Protein AF-A0A089QTB8-F1 (afdb_monomer_lite)

Foldseek 3Di:
DVVVVVVVVVPPDVPCVVVCVVVVVDPDDPVQVVLQSLLCVQPVVPDDDDPVLVVLDRSNLSNLCSDPPFDVVLVVVSSVCVVVVHRDDSVNSCCSGVPPPDPDPCPDPPPVVNVVVVVVVVVVVVVVVVVVVVVVVVVVVVVVVVVVVVVVVD

Radi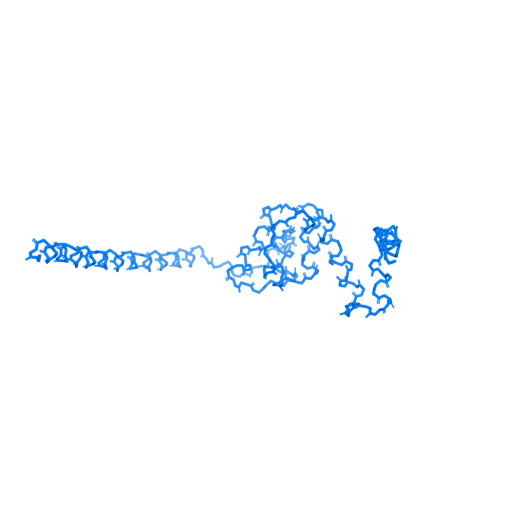us of gyration: 26.57 Å; chains: 1; bounding box: 54×56×73 Å

Structure (mmCIF, N/CA/C/O backbone):
data_AF-A0A089QTB8-F1
#
_entry.id   AF-A0A089QTB8-F1
#
loop_
_atom_site.group_PDB
_atom_site.id
_atom_site.type_symbol
_atom_site.label_atom_id
_atom_site.label_alt_id
_atom_site.label_comp_id
_atom_site.label_asym_id
_atom_site.label_entity_id
_atom_site.label_seq_id
_atom_site.pdbx_PDB_ins_code
_atom_site.Cartn_x
_atom_site.Cartn_y
_atom_site.Cartn_z
_atom_site.occupancy
_atom_site.B_iso_or_equiv
_atom_site.auth_seq_id
_atom_site.auth_comp_id
_atom_site.auth_asym_id
_atom_site.auth_atom_id
_atom_site.pdbx_PDB_model_num
ATOM 1 N N . MET A 1 1 ? 28.287 -25.270 -11.599 1.00 40.81 1 MET A N 1
ATOM 2 C CA . MET A 1 1 ? 26.953 -24.925 -11.050 1.00 40.81 1 MET A CA 1
ATOM 3 C C . MET A 1 1 ? 26.998 -23.686 -10.146 1.00 40.81 1 MET A C 1
ATOM 5 O O . MET A 1 1 ? 26.185 -22.799 -10.351 1.00 40.81 1 MET A O 1
ATOM 9 N N . ALA A 1 2 ? 27.984 -23.546 -9.245 1.00 44.00 2 ALA A N 1
ATOM 10 C CA . ALA A 1 2 ? 28.205 -22.304 -8.478 1.00 44.00 2 ALA A CA 1
ATOM 11 C C . ALA A 1 2 ? 28.734 -21.113 -9.319 1.00 44.00 2 ALA A C 1
ATOM 13 O O . ALA A 1 2 ? 28.370 -19.975 -9.044 1.00 44.00 2 ALA A O 1
ATOM 14 N N . ALA A 1 3 ? 29.518 -21.373 -10.376 1.00 48.69 3 ALA A N 1
ATOM 15 C CA . ALA A 1 3 ? 30.013 -20.341 -11.302 1.00 48.69 3 ALA A CA 1
ATOM 16 C C . ALA A 1 3 ? 28.875 -19.597 -12.034 1.00 48.69 3 ALA A C 1
ATOM 18 O O . ALA A 1 3 ? 28.871 -18.375 -12.129 1.00 48.69 3 ALA A O 1
ATOM 19 N N . ASN A 1 4 ? 27.833 -20.323 -12.445 1.00 44.78 4 ASN A N 1
ATOM 20 C CA . ASN A 1 4 ? 26.662 -19.727 -13.092 1.00 44.78 4 ASN A CA 1
ATOM 21 C C . ASN A 1 4 ? 25.912 -18.789 -12.129 1.00 44.78 4 ASN A C 1
ATOM 23 O O . ASN A 1 4 ? 25.347 -17.790 -12.552 1.00 44.78 4 ASN A O 1
ATOM 27 N N . LEU A 1 5 ? 25.930 -19.080 -10.823 1.00 43.09 5 LEU A N 1
ATOM 28 C CA . LEU A 1 5 ? 25.342 -18.223 -9.791 1.00 43.09 5 LEU A CA 1
ATOM 29 C C . LEU A 1 5 ? 26.157 -16.942 -9.568 1.00 43.09 5 LEU A C 1
ATOM 31 O O . LEU A 1 5 ? 25.559 -15.885 -9.372 1.00 43.09 5 LEU A O 1
ATOM 35 N N . SER A 1 6 ? 27.493 -17.007 -9.619 1.00 53.84 6 SER A N 1
ATOM 36 C CA . SER A 1 6 ? 28.339 -15.806 -9.579 1.00 53.84 6 SER A CA 1
ATOM 37 C C . SER A 1 6 ? 28.200 -14.957 -10.842 1.00 53.84 6 SER A C 1
ATOM 39 O O . SER A 1 6 ? 28.141 -13.736 -10.725 1.00 53.84 6 SER A O 1
ATOM 41 N N . ASP A 1 7 ? 28.050 -15.578 -12.015 1.00 51.62 7 ASP A N 1
ATOM 42 C CA . ASP A 1 7 ? 27.816 -14.878 -13.286 1.00 51.62 7 ASP A CA 1
ATOM 43 C C . ASP A 1 7 ? 26.434 -14.226 -13.346 1.00 51.62 7 ASP A C 1
ATOM 45 O O . ASP A 1 7 ? 26.285 -13.113 -13.849 1.00 51.62 7 ASP A O 1
ATOM 49 N N . ILE A 1 8 ? 25.410 -14.880 -12.793 1.00 53.94 8 ILE A N 1
ATOM 50 C CA . ILE A 1 8 ? 24.079 -14.286 -12.642 1.00 53.94 8 ILE A CA 1
ATOM 51 C C . ILE A 1 8 ? 24.151 -13.110 -11.659 1.00 53.94 8 ILE A C 1
ATOM 53 O O . ILE A 1 8 ? 23.671 -12.024 -11.975 1.00 53.94 8 ILE A O 1
ATOM 57 N N . LYS A 1 9 ? 24.800 -13.275 -10.498 1.00 51.00 9 LYS A N 1
ATOM 58 C CA . LYS A 1 9 ? 24.946 -12.197 -9.503 1.00 51.00 9 LYS A CA 1
ATOM 59 C C . LYS A 1 9 ? 25.738 -10.995 -10.028 1.00 51.00 9 LYS A C 1
ATOM 61 O O . LYS A 1 9 ? 25.384 -9.870 -9.696 1.00 51.00 9 LYS A O 1
ATOM 66 N N . SER A 1 10 ? 26.766 -11.206 -10.849 1.00 54.41 10 SER A N 1
ATOM 67 C CA . SER A 1 10 ? 27.567 -10.126 -11.443 1.00 54.41 10 SER A CA 1
ATOM 68 C C . SER A 1 10 ? 26.867 -9.436 -12.625 1.00 54.41 10 SER A C 1
ATOM 70 O O . SER A 1 10 ? 27.087 -8.245 -12.857 1.00 54.41 10 SER A O 1
ATOM 72 N N . ASN A 1 11 ? 25.981 -10.142 -13.342 1.00 52.72 11 ASN A N 1
ATOM 73 C CA . ASN A 1 11 ? 25.197 -9.589 -14.453 1.00 52.72 11 ASN A CA 1
ATOM 74 C C . ASN A 1 11 ? 23.869 -8.951 -14.038 1.00 52.72 11 ASN A C 1
ATOM 76 O O . ASN A 1 11 ? 23.312 -8.171 -14.814 1.00 52.72 11 ASN A O 1
ATOM 80 N N . ILE A 1 12 ? 23.345 -9.211 -12.837 1.00 56.19 12 ILE A N 1
ATOM 81 C CA . ILE A 1 12 ? 22.206 -8.457 -12.289 1.00 56.19 12 ILE A CA 1
ATOM 82 C C . ILE A 1 12 ? 22.710 -7.075 -11.841 1.00 56.19 12 ILE A C 1
ATOM 84 O O . ILE A 1 12 ? 22.810 -6.748 -10.663 1.00 56.19 12 ILE A O 1
ATOM 88 N N . LYS A 1 13 ? 23.053 -6.230 -12.816 1.00 57.41 13 LYS A N 1
ATOM 89 C CA . LYS A 1 13 ? 23.229 -4.794 -12.598 1.00 57.41 13 LYS A CA 1
ATOM 90 C C . LYS A 1 13 ? 21.871 -4.165 -12.248 1.00 57.41 13 LYS A C 1
ATOM 92 O O . LYS A 1 13 ? 20.830 -4.658 -12.708 1.00 57.41 13 LYS A O 1
ATOM 97 N N . PRO A 1 14 ? 21.847 -3.042 -11.508 1.00 54.50 14 PRO A N 1
ATOM 98 C CA . PRO A 1 14 ? 20.642 -2.230 -11.370 1.00 54.50 14 PRO A CA 1
ATOM 99 C C . PRO A 1 14 ? 20.072 -1.919 -12.763 1.00 54.50 14 PRO A C 1
ATOM 101 O O . PRO A 1 14 ? 20.770 -1.362 -13.607 1.00 54.50 14 PRO A O 1
ATOM 104 N N . GLY A 1 15 ? 18.829 -2.329 -13.033 1.00 58.16 15 GLY A N 1
ATOM 105 C CA . GLY A 1 15 ? 18.187 -2.144 -14.344 1.00 58.16 15 GLY A CA 1
ATOM 106 C C . GLY A 1 15 ? 18.003 -3.405 -15.199 1.00 58.16 15 GLY A C 1
ATOM 107 O O . GLY A 1 15 ? 17.372 -3.320 -16.253 1.00 58.16 15 GLY A O 1
ATOM 108 N N . ASN A 1 16 ? 18.462 -4.582 -14.750 1.00 69.19 16 ASN A N 1
ATOM 109 C CA . ASN A 1 16 ? 18.334 -5.825 -15.527 1.00 69.19 16 ASN A CA 1
ATOM 110 C C . ASN A 1 16 ? 16.900 -6.400 -15.593 1.00 69.19 16 ASN A C 1
ATOM 112 O O . ASN A 1 16 ? 16.630 -7.335 -16.342 1.00 69.19 16 ASN A O 1
ATOM 116 N N . TRP A 1 17 ? 15.940 -5.810 -14.872 1.00 70.56 17 TRP A N 1
ATOM 117 C CA . TRP A 1 17 ? 14.517 -6.180 -14.931 1.00 70.56 17 TRP A CA 1
ATOM 118 C C . TRP A 1 17 ? 13.938 -6.080 -16.354 1.00 70.56 17 TRP A C 1
ATOM 120 O O . TRP A 1 17 ? 13.054 -6.852 -16.714 1.00 70.56 17 TRP A O 1
ATOM 130 N N . ARG A 1 18 ? 14.485 -5.203 -17.212 1.00 70.31 18 ARG A N 1
ATOM 131 C CA . ARG A 1 18 ? 14.107 -5.127 -18.636 1.00 70.31 18 ARG A CA 1
ATOM 132 C C . ARG A 1 18 ? 14.469 -6.390 -19.410 1.00 70.31 18 ARG A C 1
ATOM 134 O O . ARG A 1 18 ? 13.720 -6.784 -20.298 1.00 70.31 18 ARG A O 1
ATOM 141 N N . ALA A 1 19 ? 15.596 -7.024 -19.085 1.00 73.62 19 ALA A N 1
ATOM 142 C CA . ALA A 1 19 ? 15.984 -8.288 -19.699 1.00 73.62 19 ALA A CA 1
ATOM 143 C C . ALA A 1 19 ? 15.048 -9.425 -19.257 1.00 73.62 19 ALA A C 1
ATOM 145 O O . ALA A 1 19 ? 14.637 -10.220 -20.094 1.00 73.62 19 ALA A O 1
ATOM 146 N N . PHE A 1 20 ? 14.630 -9.437 -17.985 1.00 72.31 20 PHE A N 1
ATOM 147 C CA . PHE A 1 20 ? 13.647 -10.398 -17.460 1.00 72.31 20 PHE A CA 1
ATOM 148 C C . PHE A 1 20 ? 12.245 -10.240 -18.065 1.00 72.31 20 PHE A C 1
ATOM 150 O O . PHE A 1 20 ? 11.548 -11.228 -18.274 1.00 72.31 20 PHE A O 1
ATOM 157 N N . LEU A 1 21 ? 11.828 -9.011 -18.381 1.00 73.81 21 LEU A N 1
ATOM 158 C CA . LEU A 1 21 ? 10.589 -8.783 -19.129 1.00 73.81 21 LEU A CA 1
ATOM 159 C C . LEU A 1 21 ? 10.692 -9.304 -20.563 1.00 73.81 21 LEU A C 1
ATOM 161 O O . LEU A 1 21 ? 9.796 -9.990 -21.043 1.00 73.81 21 LEU A O 1
ATOM 165 N N . LYS A 1 22 ? 11.801 -8.993 -21.248 1.00 74.19 22 LYS A N 1
ATOM 166 C CA . LYS A 1 22 ? 12.037 -9.425 -22.633 1.00 74.19 22 LYS A CA 1
ATOM 167 C C . LYS A 1 22 ? 12.188 -10.938 -22.766 1.00 74.19 22 LYS A C 1
ATOM 169 O O . LYS A 1 22 ? 11.858 -11.471 -23.818 1.00 74.19 22 LYS A O 1
ATOM 174 N N . SER A 1 23 ? 12.672 -11.621 -21.728 1.00 80.25 23 SER A N 1
ATOM 175 C CA . SER A 1 23 ? 12.773 -13.082 -21.721 1.00 80.25 23 SER A CA 1
ATOM 176 C C . SER A 1 23 ? 11.426 -13.784 -21.535 1.00 80.25 23 SER A C 1
ATOM 178 O O . SER A 1 23 ? 11.367 -15.002 -21.667 1.00 80.25 23 SER A O 1
ATOM 180 N N . GLY A 1 24 ? 10.353 -13.051 -21.207 1.00 73.81 24 GLY A N 1
ATOM 181 C CA . GLY A 1 24 ? 9.040 -13.630 -20.916 1.00 73.81 24 GLY A CA 1
ATOM 182 C C . GLY A 1 24 ? 8.975 -14.386 -19.585 1.00 73.81 24 GLY A C 1
ATOM 183 O O . GLY A 1 24 ? 7.949 -14.983 -19.276 1.00 73.81 24 GLY A O 1
ATOM 184 N N . ALA A 1 25 ? 10.040 -14.345 -18.775 1.00 76.88 25 ALA A N 1
ATOM 185 C CA . ALA A 1 25 ? 10.086 -15.010 -17.472 1.00 76.88 25 ALA A CA 1
ATOM 186 C C . ALA A 1 25 ? 9.098 -14.403 -16.460 1.00 76.88 25 ALA A C 1
ATOM 188 O O . ALA A 1 25 ? 8.712 -15.063 -15.498 1.00 76.88 25 ALA A O 1
ATOM 189 N N . ILE A 1 26 ? 8.695 -13.146 -16.670 1.00 71.56 26 ILE A N 1
ATOM 190 C CA . ILE A 1 26 ? 7.720 -12.437 -15.843 1.00 71.56 26 ILE A CA 1
ATOM 191 C C . ILE A 1 26 ? 6.584 -11.960 -16.746 1.00 71.56 26 ILE A C 1
ATOM 193 O O . ILE A 1 26 ? 6.807 -11.192 -17.680 1.00 71.56 26 ILE A O 1
ATOM 197 N N . ASN A 1 27 ? 5.356 -12.383 -16.444 1.00 79.75 27 ASN A N 1
ATOM 198 C CA . ASN A 1 27 ? 4.167 -11.982 -17.193 1.00 79.75 27 ASN A CA 1
ATOM 199 C C . ASN A 1 27 ? 3.588 -10.663 -16.655 1.00 79.75 27 ASN A C 1
ATOM 201 O O . ASN A 1 27 ? 2.559 -10.644 -15.979 1.00 79.75 27 ASN A O 1
ATOM 205 N N . CYS A 1 28 ? 4.271 -9.546 -16.903 1.00 81.31 28 CYS A N 1
ATOM 206 C CA . CYS A 1 28 ? 3.741 -8.219 -16.600 1.00 81.31 28 CYS A CA 1
ATOM 207 C C . CYS A 1 28 ? 4.194 -7.182 -17.635 1.00 81.31 28 CYS A C 1
ATOM 209 O O . CYS A 1 28 ? 5.133 -7.397 -18.399 1.00 81.31 28 CYS A O 1
ATOM 211 N N . SER A 1 29 ? 3.498 -6.044 -17.693 1.00 85.44 29 SER A N 1
ATOM 212 C CA . SER A 1 29 ? 3.864 -4.975 -18.627 1.00 85.44 29 SER A CA 1
ATOM 213 C C . SER A 1 29 ? 5.152 -4.266 -18.199 1.00 85.44 29 SER A C 1
ATOM 215 O O . SER A 1 29 ? 5.461 -4.166 -17.010 1.00 85.44 29 SER A O 1
ATOM 217 N N . GLU A 1 30 ? 5.869 -3.673 -19.159 1.00 84.12 30 GLU A N 1
ATOM 218 C CA . GLU A 1 30 ? 7.076 -2.891 -18.858 1.00 84.12 30 GLU A CA 1
ATOM 219 C C . GLU A 1 30 ? 6.795 -1.771 -17.852 1.00 84.12 30 GLU A C 1
ATOM 221 O O . GLU A 1 30 ? 7.574 -1.544 -16.927 1.00 84.12 30 GLU A O 1
ATOM 226 N N . ARG A 1 31 ? 5.635 -1.114 -17.971 1.00 85.81 31 ARG A N 1
ATOM 227 C CA . ARG A 1 31 ? 5.255 -0.048 -17.047 1.00 85.81 31 ARG A CA 1
ATOM 228 C C . ARG A 1 31 ? 5.040 -0.550 -15.622 1.00 85.81 31 ARG A C 1
ATOM 230 O O . ARG A 1 31 ? 5.453 0.119 -14.679 1.00 85.81 31 ARG A O 1
ATOM 237 N N . PHE A 1 32 ? 4.410 -1.711 -15.483 1.00 87.44 32 PHE A N 1
ATOM 238 C CA . PHE A 1 32 ? 4.168 -2.350 -14.194 1.00 87.44 32 PHE A CA 1
ATOM 239 C C . PHE A 1 32 ? 5.489 -2.653 -13.475 1.00 87.44 32 PHE A C 1
ATOM 241 O O . PHE A 1 32 ? 5.644 -2.315 -12.303 1.00 87.44 32 PHE A O 1
ATOM 248 N N . ALA A 1 33 ? 6.467 -3.210 -14.193 1.00 85.62 33 ALA A N 1
ATOM 249 C CA . ALA A 1 33 ? 7.787 -3.491 -13.639 1.00 85.62 33 ALA A CA 1
ATOM 250 C C . ALA A 1 33 ? 8.558 -2.219 -13.260 1.00 85.62 33 ALA A C 1
ATOM 252 O O . ALA A 1 33 ? 9.162 -2.180 -12.192 1.00 85.62 33 ALA A O 1
ATOM 253 N N . ILE A 1 34 ? 8.509 -1.165 -14.089 1.00 85.69 34 ILE A N 1
ATOM 254 C CA . ILE A 1 34 ? 9.124 0.137 -13.769 1.00 85.69 34 ILE A CA 1
ATOM 255 C C . ILE A 1 34 ? 8.595 0.669 -12.440 1.00 85.69 34 ILE A C 1
ATOM 257 O O . ILE A 1 34 ? 9.375 1.109 -11.596 1.00 85.69 34 ILE A O 1
ATOM 261 N N . ASP A 1 35 ? 7.274 0.642 -12.261 1.00 89.69 35 ASP A N 1
ATOM 262 C CA . ASP A 1 35 ? 6.640 1.168 -11.058 1.00 89.69 35 ASP A CA 1
ATOM 263 C C . ASP A 1 35 ? 7.025 0.326 -9.820 1.00 89.69 35 ASP A C 1
ATOM 265 O O . ASP A 1 35 ? 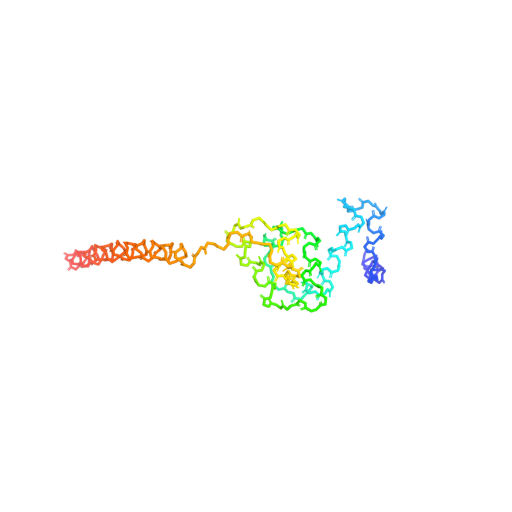7.400 0.900 -8.797 1.00 89.69 35 ASP A O 1
ATOM 269 N N . LEU A 1 36 ? 7.047 -1.012 -9.918 1.00 88.81 36 LEU A N 1
ATOM 270 C CA . LEU A 1 36 ? 7.517 -1.886 -8.829 1.00 88.81 36 LEU A CA 1
ATOM 271 C C . LEU A 1 36 ? 8.979 -1.632 -8.455 1.00 88.81 36 LEU A C 1
ATOM 273 O O . LEU A 1 36 ? 9.298 -1.471 -7.278 1.00 88.81 36 LEU A O 1
ATOM 277 N N . VAL A 1 37 ? 9.864 -1.565 -9.451 1.00 88.25 37 VAL A N 1
ATOM 278 C CA . VAL A 1 37 ? 11.290 -1.302 -9.226 1.00 88.25 37 VAL A CA 1
ATOM 279 C C . VAL A 1 37 ? 11.469 0.062 -8.575 1.00 88.25 37 VAL A C 1
ATOM 281 O O . VAL A 1 37 ? 12.195 0.168 -7.595 1.00 88.25 37 VAL A O 1
ATOM 284 N N . SER A 1 38 ? 10.762 1.088 -9.055 1.00 88.44 38 SER A N 1
ATOM 285 C CA . SER A 1 38 ? 10.806 2.419 -8.451 1.00 88.44 38 SER A CA 1
ATOM 286 C C . SER A 1 38 ? 10.310 2.419 -7.004 1.00 88.44 38 SER A C 1
ATOM 288 O O . SER A 1 38 ? 10.870 3.135 -6.179 1.00 88.44 38 SER A O 1
ATOM 290 N N . ALA A 1 39 ? 9.258 1.664 -6.681 1.00 90.44 39 ALA A N 1
ATOM 291 C CA . ALA A 1 39 ? 8.769 1.558 -5.311 1.00 90.44 39 ALA A CA 1
ATOM 292 C C . ALA A 1 39 ? 9.815 0.887 -4.403 1.00 90.44 39 ALA A C 1
ATOM 294 O O . ALA A 1 39 ? 10.136 1.423 -3.341 1.00 90.44 39 ALA A O 1
ATOM 295 N N . TYR A 1 40 ? 10.399 -0.224 -4.866 1.00 88.75 40 TYR A N 1
ATOM 296 C CA . TYR A 1 40 ? 11.472 -0.947 -4.181 1.00 88.75 40 TYR A CA 1
ATOM 297 C C . TYR A 1 40 ? 12.687 -0.064 -3.907 1.00 88.75 40 TYR A C 1
ATOM 299 O O . TYR A 1 40 ? 13.101 0.070 -2.759 1.00 88.75 40 TYR A O 1
ATOM 307 N N . THR A 1 41 ? 13.218 0.604 -4.930 1.00 87.38 41 THR A N 1
ATOM 308 C CA . THR A 1 41 ? 14.430 1.420 -4.788 1.00 87.38 41 THR A CA 1
ATOM 309 C C . THR A 1 41 ? 14.225 2.645 -3.911 1.00 87.38 41 THR A C 1
ATOM 311 O O . THR A 1 41 ? 15.156 3.069 -3.235 1.00 87.38 41 THR A O 1
ATOM 314 N N . ASN A 1 42 ? 13.033 3.246 -3.945 1.00 88.31 42 ASN A N 1
ATOM 315 C CA . ASN A 1 42 ? 12.815 4.530 -3.285 1.00 88.31 42 ASN A CA 1
ATOM 316 C C . ASN A 1 42 ? 12.412 4.387 -1.821 1.00 88.31 42 ASN A C 1
ATOM 318 O O . ASN A 1 42 ? 12.624 5.330 -1.059 1.00 88.31 42 ASN A O 1
ATOM 322 N N . TRP A 1 43 ? 11.777 3.274 -1.436 1.00 90.12 43 TRP A N 1
ATOM 323 C CA . TRP A 1 43 ? 11.344 3.107 -0.051 1.00 90.12 43 TRP A CA 1
ATOM 324 C C . TRP A 1 43 ? 11.041 1.680 0.402 1.00 90.12 43 TRP A C 1
ATOM 326 O O . TRP A 1 43 ? 11.318 1.374 1.558 1.00 90.12 43 TRP A O 1
ATOM 336 N N . LEU A 1 44 ? 10.500 0.810 -0.461 1.00 89.12 44 LEU A N 1
ATOM 337 C CA . LEU A 1 44 ? 10.077 -0.527 -0.020 1.00 89.12 44 LEU A CA 1
ATOM 338 C C . LEU A 1 44 ? 11.257 -1.451 0.314 1.00 89.12 44 LEU A C 1
ATOM 340 O O . LEU A 1 44 ? 11.131 -2.327 1.159 1.00 89.12 44 LEU A O 1
ATOM 344 N N . GLY A 1 45 ? 12.418 -1.269 -0.324 1.00 84.75 45 GLY A N 1
ATOM 345 C CA . GLY A 1 45 ? 13.556 -2.183 -0.182 1.00 84.75 45 GLY A CA 1
ATOM 346 C C . GLY A 1 45 ? 14.175 -2.250 1.217 1.00 84.75 45 GLY A C 1
ATOM 347 O O . GLY A 1 45 ? 14.940 -3.170 1.485 1.00 84.75 45 GLY A O 1
ATOM 348 N N . GLY A 1 46 ? 13.845 -1.304 2.100 1.00 82.19 46 GLY A N 1
ATOM 349 C CA . GLY A 1 46 ? 14.254 -1.307 3.507 1.00 82.19 46 GLY A CA 1
ATOM 350 C C . GLY A 1 46 ? 13.087 -1.245 4.491 1.00 82.19 46 GLY A C 1
ATOM 351 O O . GLY A 1 46 ? 13.316 -0.979 5.667 1.00 82.19 46 GLY A O 1
ATOM 352 N N . SER A 1 47 ? 11.847 -1.421 4.026 1.00 83.38 47 SER A N 1
ATOM 353 C CA . SER A 1 47 ? 10.657 -1.336 4.873 1.00 83.38 47 SER A CA 1
ATOM 354 C C . SER A 1 47 ? 10.176 -2.718 5.300 1.00 83.38 47 SER A C 1
ATOM 356 O O . SER A 1 47 ? 10.115 -3.619 4.467 1.00 83.38 47 SER A O 1
ATOM 358 N N . ASP A 1 48 ? 9.759 -2.848 6.556 1.00 86.06 48 ASP A N 1
ATOM 359 C CA . ASP A 1 48 ? 9.084 -4.039 7.075 1.00 86.06 48 ASP A CA 1
ATOM 360 C C . ASP A 1 48 ? 7.564 -3.834 6.981 1.00 86.06 48 ASP A C 1
ATOM 362 O O . ASP A 1 48 ? 6.965 -3.128 7.794 1.00 86.06 48 ASP A O 1
ATOM 366 N N . ILE A 1 49 ? 6.956 -4.328 5.900 1.00 85.56 49 ILE A N 1
ATOM 367 C CA . ILE A 1 49 ? 5.533 -4.140 5.587 1.00 85.56 49 ILE A CA 1
ATOM 368 C C . ILE A 1 49 ? 4.947 -5.490 5.206 1.00 85.56 49 ILE A C 1
ATOM 370 O O . ILE A 1 49 ? 5.517 -6.200 4.385 1.00 85.56 49 ILE A O 1
ATOM 374 N N . ASP A 1 50 ? 3.783 -5.803 5.771 1.00 85.44 50 ASP A N 1
ATOM 375 C CA . ASP A 1 50 ? 3.071 -7.049 5.502 1.00 85.44 50 ASP A CA 1
ATOM 376 C C . ASP A 1 50 ? 2.677 -7.193 4.020 1.00 85.44 50 ASP A C 1
ATOM 378 O O . ASP A 1 50 ? 2.130 -6.270 3.401 1.00 85.44 50 ASP A O 1
ATOM 382 N N . ASP A 1 51 ? 2.894 -8.386 3.467 1.00 83.88 51 ASP A N 1
ATOM 383 C CA . ASP A 1 51 ? 2.618 -8.692 2.062 1.00 83.88 51 ASP A CA 1
ATOM 384 C C . ASP A 1 51 ? 1.140 -8.491 1.695 1.00 83.88 51 ASP A C 1
ATOM 386 O O . ASP A 1 51 ? 0.839 -8.051 0.581 1.00 83.88 51 ASP A O 1
ATOM 390 N N . ASN A 1 52 ? 0.198 -8.731 2.619 1.00 82.75 52 ASN A N 1
ATOM 391 C CA . ASN A 1 52 ? -1.228 -8.530 2.342 1.00 82.75 52 ASN A CA 1
ATOM 392 C C . ASN A 1 52 ? -1.563 -7.043 2.180 1.00 82.75 52 ASN A C 1
ATOM 394 O O . ASN A 1 52 ? -2.395 -6.673 1.347 1.00 82.75 52 ASN A O 1
ATOM 398 N N . MET A 1 53 ? -0.888 -6.175 2.940 1.00 83.62 53 MET A N 1
ATOM 399 C CA . MET A 1 53 ? -1.031 -4.725 2.800 1.00 83.62 53 MET A CA 1
ATOM 400 C C . MET A 1 53 ? -0.487 -4.257 1.451 1.00 83.62 53 MET A C 1
ATOM 402 O O . MET A 1 53 ? -1.126 -3.446 0.779 1.00 83.62 53 MET A O 1
ATOM 406 N N . LEU A 1 54 ? 0.647 -4.802 1.009 1.00 87.19 54 LEU A N 1
ATOM 407 C CA . LEU A 1 54 ? 1.217 -4.488 -0.303 1.00 87.19 54 LEU A CA 1
ATOM 408 C C . LEU A 1 54 ? 0.334 -4.993 -1.451 1.00 87.19 54 LEU A C 1
ATOM 410 O O . LEU A 1 54 ? 0.108 -4.254 -2.410 1.00 87.19 54 LEU A O 1
ATOM 414 N N . ALA A 1 55 ? -0.222 -6.201 -1.332 1.00 86.00 55 ALA A N 1
ATOM 415 C CA . ALA A 1 55 ? -1.095 -6.810 -2.337 1.00 86.00 55 ALA A CA 1
ATOM 416 C C . ALA A 1 55 ? -2.402 -6.030 -2.564 1.00 86.00 55 ALA A C 1
ATOM 418 O O . ALA A 1 55 ? -2.992 -6.095 -3.644 1.00 86.00 55 ALA A O 1
ATOM 419 N N . SER A 1 56 ? -2.842 -5.253 -1.571 1.00 84.31 56 SER A N 1
ATOM 420 C CA . SER A 1 56 ? -4.017 -4.382 -1.685 1.00 84.31 56 SER A CA 1
ATOM 421 C C . SER A 1 56 ? -3.792 -3.144 -2.573 1.00 84.31 56 SER A C 1
ATOM 423 O O . SER A 1 56 ? -4.749 -2.456 -2.945 1.00 84.31 56 SER A O 1
ATOM 425 N N . LEU A 1 57 ? -2.536 -2.846 -2.928 1.00 88.12 57 LEU A N 1
ATOM 426 C CA . LEU A 1 57 ? -2.134 -1.664 -3.681 1.00 88.12 57 LEU A CA 1
ATOM 427 C C . LEU A 1 57 ? -1.612 -2.037 -5.069 1.00 88.12 57 LEU A C 1
ATOM 429 O O . LEU A 1 57 ? -0.895 -3.010 -5.274 1.00 88.12 57 LEU A O 1
ATOM 433 N N . THR A 1 58 ? -1.921 -1.195 -6.056 1.00 89.81 58 THR A N 1
ATOM 434 C CA . THR A 1 58 ? -1.318 -1.342 -7.387 1.00 89.81 58 THR A CA 1
ATOM 435 C C . THR A 1 58 ? 0.152 -0.904 -7.363 1.00 89.81 58 THR A C 1
ATOM 437 O O . THR A 1 58 ? 0.49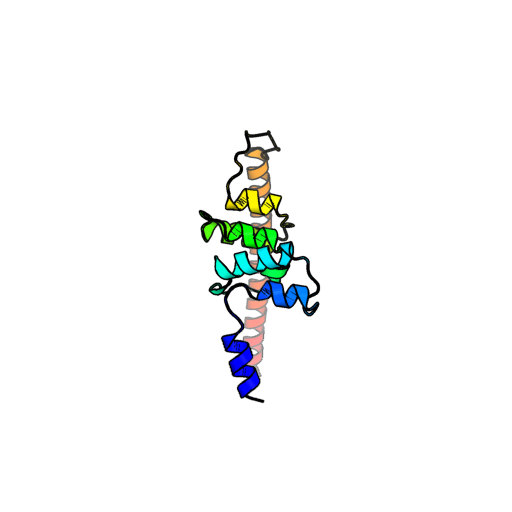5 0.024 -6.620 1.00 89.81 58 THR A O 1
ATOM 440 N N . PRO A 1 59 ? 1.019 -1.442 -8.241 1.00 89.69 59 PRO A N 1
ATOM 441 C CA . PRO A 1 59 ? 2.404 -0.978 -8.345 1.00 89.69 59 PRO A CA 1
ATOM 442 C C . PRO A 1 59 ? 2.540 0.522 -8.548 1.00 89.69 59 PRO A C 1
ATOM 444 O O . PRO A 1 59 ? 3.448 1.152 -8.014 1.00 89.69 59 PRO A O 1
ATOM 447 N N . ARG A 1 60 ? 1.605 1.120 -9.289 1.00 90.94 60 ARG A N 1
ATOM 448 C CA . ARG A 1 60 ? 1.614 2.554 -9.553 1.00 90.94 60 ARG A CA 1
ATOM 449 C C . ARG A 1 60 ? 1.330 3.377 -8.301 1.00 90.94 60 ARG A C 1
ATOM 451 O O . ARG A 1 60 ? 1.967 4.409 -8.097 1.00 90.94 60 ARG A O 1
ATOM 458 N N . SER A 1 61 ? 0.430 2.898 -7.443 1.00 92.44 61 SER A N 1
ATOM 459 C CA . SER A 1 61 ? 0.197 3.468 -6.113 1.00 92.44 61 SER A CA 1
ATOM 460 C C . SER A 1 61 ? 1.451 3.374 -5.239 1.00 92.44 61 SER A C 1
ATOM 462 O O . SER A 1 61 ? 1.858 4.375 -4.651 1.00 92.44 61 SER A O 1
ATOM 464 N N . LEU A 1 62 ? 2.109 2.209 -5.216 1.00 92.00 62 LEU A N 1
ATOM 465 C CA . LEU A 1 62 ? 3.340 1.984 -4.447 1.00 92.00 62 LEU A CA 1
ATOM 466 C C . LEU A 1 62 ? 4.498 2.875 -4.928 1.00 92.00 62 LEU A C 1
ATOM 468 O O . LEU A 1 62 ? 5.207 3.478 -4.118 1.00 92.00 62 LEU A O 1
ATOM 472 N N . ALA A 1 63 ? 4.659 3.033 -6.244 1.00 91.81 63 ALA A N 1
ATOM 473 C CA . ALA A 1 63 ? 5.640 3.944 -6.833 1.00 91.81 63 ALA A CA 1
ATOM 474 C C . ALA A 1 63 ? 5.350 5.405 -6.458 1.00 91.81 63 ALA A C 1
ATOM 476 O O . ALA A 1 63 ? 6.258 6.198 -6.195 1.00 91.81 63 ALA A O 1
ATOM 477 N N . LEU A 1 64 ? 4.069 5.776 -6.401 1.00 92.69 64 LEU A N 1
ATOM 478 C CA . LEU A 1 64 ? 3.650 7.117 -6.025 1.00 92.69 64 LEU A CA 1
ATOM 479 C C . LEU A 1 64 ? 3.968 7.431 -4.552 1.00 92.69 64 LEU A C 1
ATOM 481 O O . LEU A 1 64 ? 4.401 8.546 -4.265 1.00 92.69 64 LEU A O 1
ATOM 485 N N . MET A 1 65 ? 3.839 6.454 -3.653 1.00 91.94 65 MET A N 1
ATOM 486 C CA . MET A 1 65 ? 4.257 6.559 -2.244 1.00 91.94 65 MET A CA 1
ATOM 487 C C . MET A 1 65 ? 5.782 6.705 -2.076 1.00 91.94 65 MET A C 1
ATOM 489 O O . MET A 1 65 ? 6.253 7.252 -1.080 1.00 91.94 65 MET A O 1
ATOM 493 N N . GLY A 1 66 ? 6.559 6.271 -3.072 1.00 90.06 66 GLY A N 1
ATOM 494 C CA . GLY A 1 66 ? 8.006 6.481 -3.165 1.00 90.06 66 GLY A CA 1
ATOM 495 C C . GLY A 1 66 ? 8.417 7.771 -3.882 1.00 90.06 66 GLY A C 1
ATOM 496 O O . GLY A 1 66 ? 9.594 7.949 -4.188 1.00 90.06 66 GLY A O 1
ATOM 497 N N . SER A 1 67 ? 7.476 8.658 -4.225 1.00 89.69 67 SER A N 1
ATOM 498 C CA . SER A 1 67 ? 7.799 9.929 -4.886 1.00 89.69 67 SER A CA 1
ATOM 499 C C . SER A 1 67 ? 8.542 10.887 -3.949 1.00 89.69 67 SER A C 1
ATOM 501 O O . SER A 1 67 ? 8.303 10.916 -2.745 1.00 89.69 67 SER A O 1
ATOM 503 N N . LYS A 1 68 ? 9.381 11.756 -4.526 1.00 86.38 68 LYS A N 1
ATOM 504 C CA . LYS A 1 68 ? 10.053 12.837 -3.792 1.00 86.38 68 LYS A CA 1
ATOM 505 C C . LYS A 1 68 ? 9.037 13.683 -3.012 1.00 86.38 68 LYS A C 1
ATOM 507 O O . LYS A 1 68 ? 8.063 14.159 -3.596 1.00 86.38 68 LYS A O 1
ATOM 512 N N . GLY A 1 69 ? 9.304 13.884 -1.723 1.00 82.69 69 GLY A N 1
ATOM 513 C CA . GLY A 1 69 ? 8.469 14.677 -0.819 1.00 82.69 69 GLY A CA 1
ATOM 514 C C . GLY A 1 69 ? 7.396 13.888 -0.068 1.00 82.69 69 GLY A C 1
ATOM 515 O O . GLY A 1 69 ? 6.766 14.473 0.801 1.00 82.69 69 GLY A O 1
ATOM 516 N N . VAL A 1 70 ? 7.216 12.593 -0.358 1.00 89.00 70 VAL A N 1
ATOM 517 C CA . VAL A 1 70 ? 6.322 11.729 0.424 1.00 89.00 70 VAL A CA 1
ATOM 518 C C . VAL A 1 70 ? 7.041 11.242 1.679 1.00 89.00 70 VAL A C 1
ATOM 520 O O . VAL A 1 70 ? 8.118 10.651 1.600 1.00 89.00 70 VAL A O 1
ATOM 523 N N . THR A 1 71 ? 6.427 11.489 2.828 1.00 89.62 71 THR A N 1
ATOM 524 C CA . THR A 1 71 ? 6.923 11.137 4.162 1.00 89.62 71 THR A CA 1
ATOM 525 C C . THR A 1 71 ? 6.321 9.827 4.664 1.00 89.62 71 THR A C 1
ATOM 527 O O . THR A 1 71 ? 5.230 9.433 4.249 1.00 89.62 71 THR A O 1
ATOM 530 N N . ASP A 1 72 ? 6.967 9.182 5.637 1.00 88.69 72 ASP A N 1
ATOM 531 C CA . ASP A 1 72 ? 6.442 7.945 6.236 1.00 88.69 72 ASP A CA 1
ATOM 532 C C . ASP A 1 72 ? 5.075 8.144 6.899 1.00 88.69 72 ASP A C 1
ATOM 534 O O . ASP A 1 72 ? 4.218 7.271 6.819 1.00 88.69 72 ASP A O 1
ATOM 538 N N . LYS A 1 73 ? 4.805 9.337 7.448 1.00 88.75 73 LYS A N 1
ATOM 539 C CA . LYS A 1 73 ? 3.476 9.692 7.975 1.00 88.75 73 LYS A CA 1
ATOM 540 C C . LYS A 1 73 ? 2.388 9.636 6.905 1.00 88.75 73 LYS A C 1
ATOM 542 O O . LYS A 1 73 ? 1.256 9.269 7.197 1.00 88.75 73 LYS A O 1
ATOM 547 N N . GLU A 1 74 ? 2.692 10.033 5.675 1.00 90.94 74 GLU A N 1
ATOM 548 C CA . GLU A 1 74 ? 1.723 9.983 4.579 1.00 90.94 74 GLU A CA 1
ATOM 549 C C . GLU A 1 74 ? 1.546 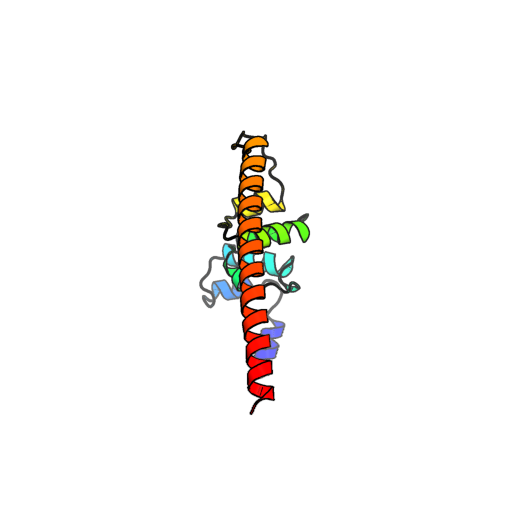8.561 4.050 1.00 90.94 74 GLU A C 1
ATOM 551 O O . GLU A 1 74 ? 0.434 8.185 3.687 1.00 90.94 74 GLU A O 1
ATOM 556 N N . ARG A 1 75 ? 2.609 7.749 4.067 1.00 91.00 75 ARG A N 1
ATOM 557 C CA . ARG A 1 75 ? 2.524 6.319 3.744 1.00 91.00 75 ARG A CA 1
ATOM 558 C C . ARG A 1 75 ? 1.682 5.569 4.771 1.00 91.00 75 ARG A C 1
ATOM 560 O O . ARG A 1 75 ? 0.812 4.796 4.384 1.00 91.00 75 ARG A O 1
ATOM 567 N N . GLN A 1 76 ? 1.865 5.876 6.055 1.00 91.00 76 GLN A N 1
ATOM 568 C CA . GLN A 1 76 ? 1.085 5.296 7.145 1.00 91.00 76 GLN A CA 1
ATOM 569 C C . GLN A 1 76 ? -0.416 5.552 6.970 1.00 91.00 76 GLN A C 1
ATOM 571 O O . GLN A 1 76 ? -1.206 4.626 7.096 1.00 91.00 76 GLN A O 1
ATOM 576 N N . LYS A 1 77 ? -0.817 6.767 6.571 1.00 91.12 77 LYS A N 1
ATOM 577 C CA . LYS A 1 77 ? -2.230 7.082 6.280 1.00 91.12 77 LYS A CA 1
ATOM 578 C C . LYS A 1 77 ? -2.825 6.206 5.179 1.00 91.12 77 LYS A C 1
ATOM 580 O O . LYS A 1 77 ? -4.007 5.880 5.232 1.00 91.12 77 LYS A O 1
ATOM 585 N N . VAL A 1 78 ? -2.032 5.851 4.166 1.00 91.12 78 VAL A N 1
ATOM 586 C CA . VAL A 1 78 ? -2.484 4.944 3.102 1.00 91.12 78 VAL A CA 1
ATOM 587 C C . VAL A 1 78 ? -2.729 3.553 3.678 1.00 91.12 78 VAL A C 1
ATOM 589 O O . VAL A 1 78 ? -3.778 2.975 3.416 1.00 91.12 78 VAL A O 1
ATOM 592 N N . PHE A 1 79 ? -1.815 3.039 4.502 1.00 90.81 79 PHE A N 1
ATOM 593 C CA . PHE A 1 79 ? -1.978 1.728 5.132 1.00 90.81 79 PHE A CA 1
ATOM 594 C C . PHE A 1 79 ? -3.105 1.681 6.161 1.00 90.81 79 PHE A C 1
ATOM 596 O O . PHE A 1 79 ? -3.830 0.695 6.217 1.00 90.81 79 PHE A O 1
ATOM 603 N N . GLU A 1 80 ? -3.326 2.752 6.919 1.00 90.62 80 GLU A N 1
ATOM 604 C CA . GLU A 1 80 ? -4.495 2.876 7.795 1.00 90.62 80 GLU A CA 1
ATOM 605 C C . GLU A 1 80 ? -5.799 2.814 6.990 1.00 90.62 80 GLU A C 1
ATOM 607 O O . GLU A 1 80 ? -6.730 2.112 7.378 1.00 90.62 80 GLU A O 1
ATOM 612 N N . ALA A 1 81 ? -5.867 3.491 5.838 1.00 88.69 81 ALA A N 1
ATOM 613 C CA . ALA A 1 81 ? -7.034 3.427 4.962 1.00 88.69 81 ALA A CA 1
ATOM 614 C C . ALA A 1 81 ? -7.259 2.007 4.404 1.00 88.69 81 ALA A C 1
ATOM 616 O O . ALA A 1 81 ? -8.390 1.521 4.417 1.00 88.69 81 ALA A O 1
ATOM 617 N N . VAL A 1 82 ? -6.190 1.310 3.996 1.00 87.88 82 VAL A N 1
ATOM 618 C CA . VAL A 1 82 ? -6.251 -0.112 3.608 1.00 87.88 82 VAL A CA 1
ATOM 619 C C . VAL A 1 82 ? -6.763 -0.978 4.762 1.00 87.88 82 VAL A C 1
ATOM 621 O O . VAL A 1 82 ? -7.691 -1.760 4.569 1.00 87.88 82 VAL A O 1
ATOM 624 N N . GLY A 1 83 ? -6.199 -0.824 5.963 1.00 86.38 83 GLY A N 1
ATOM 625 C CA . GLY A 1 83 ? -6.582 -1.589 7.153 1.00 86.38 83 GLY A CA 1
ATOM 626 C C . GLY A 1 83 ? -8.034 -1.357 7.581 1.00 86.38 83 GLY A C 1
ATOM 627 O O . GLY A 1 83 ? -8.678 -2.263 8.101 1.00 86.38 83 GLY A O 1
ATOM 628 N N . ASN A 1 84 ? -8.585 -0.180 7.281 1.00 87.12 84 ASN A N 1
ATOM 629 C CA . ASN A 1 84 ? -9.998 0.145 7.484 1.00 87.12 84 ASN A CA 1
ATOM 630 C C . ASN A 1 84 ? -10.928 -0.431 6.394 1.00 87.12 84 ASN A C 1
ATOM 632 O O . ASN A 1 84 ? -12.137 -0.199 6.438 1.00 87.12 84 ASN A O 1
ATOM 636 N N . GLY A 1 85 ? -10.389 -1.162 5.414 1.00 82.25 85 GLY A N 1
ATOM 637 C CA . GLY A 1 85 ? -11.146 -1.772 4.320 1.00 82.25 85 GLY A CA 1
ATOM 638 C C . GLY A 1 85 ? -11.492 -0.812 3.179 1.00 82.25 85 GLY A C 1
ATOM 639 O O . GLY A 1 85 ? -12.337 -1.136 2.341 1.00 82.25 85 GLY A O 1
ATOM 640 N N . GLU A 1 86 ? -10.877 0.373 3.115 1.00 85.19 86 GLU A N 1
ATOM 641 C CA . GLU A 1 86 ? -11.108 1.292 2.003 1.00 85.19 86 GLU A CA 1
ATOM 642 C C . GLU A 1 86 ? -10.414 0.799 0.726 1.00 85.19 86 GLU A C 1
ATOM 644 O O . GLU A 1 86 ? -9.237 0.432 0.709 1.00 85.19 86 GLU A O 1
ATOM 649 N N . ARG A 1 87 ? -11.130 0.850 -0.403 1.00 81.75 87 ARG A N 1
ATOM 650 C CA . ARG A 1 87 ? -10.558 0.489 -1.704 1.00 81.75 87 ARG A CA 1
ATOM 651 C C . ARG A 1 87 ? -9.541 1.540 -2.158 1.00 81.75 87 ARG A C 1
ATOM 653 O O . ARG A 1 87 ? -9.913 2.613 -2.638 1.00 81.75 87 ARG A O 1
ATOM 660 N N . MET A 1 88 ? -8.255 1.202 -2.095 1.00 86.75 88 MET A N 1
ATOM 661 C CA . MET A 1 88 ? -7.175 2.105 -2.497 1.00 86.75 88 MET A CA 1
ATOM 662 C C . MET A 1 88 ? -6.933 2.130 -4.011 1.00 86.75 88 MET A C 1
ATOM 664 O 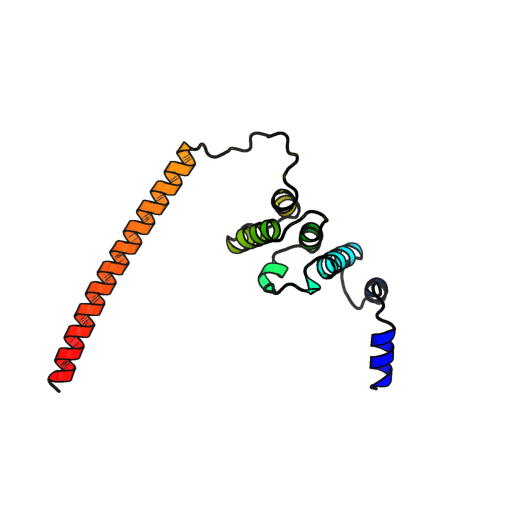O . MET A 1 88 ? -6.213 1.314 -4.582 1.00 86.75 88 MET A O 1
ATOM 668 N N . THR A 1 89 ? -7.503 3.136 -4.679 1.00 87.75 89 THR A N 1
ATOM 669 C CA . THR A 1 89 ? -7.171 3.478 -6.077 1.00 87.75 89 THR A CA 1
ATOM 670 C C . THR A 1 89 ? -5.950 4.404 -6.155 1.00 87.75 89 THR A C 1
ATOM 672 O O . THR A 1 89 ? -5.640 5.103 -5.191 1.00 87.75 89 THR A O 1
ATOM 675 N N . GLU A 1 90 ? -5.280 4.495 -7.316 1.00 88.38 90 GLU A N 1
ATOM 676 C CA . GLU A 1 90 ? -4.157 5.440 -7.512 1.00 88.38 90 GLU A CA 1
ATOM 677 C C . GLU A 1 90 ? -4.559 6.883 -7.154 1.00 88.38 90 GLU A C 1
ATOM 679 O O . GLU A 1 90 ? -3.793 7.618 -6.531 1.00 88.38 90 GLU A O 1
ATOM 684 N N . ALA A 1 91 ? -5.780 7.292 -7.513 1.00 86.88 91 ALA A N 1
ATOM 685 C CA . ALA A 1 91 ? -6.293 8.628 -7.226 1.00 86.88 91 ALA A CA 1
ATOM 686 C C . ALA A 1 91 ? -6.477 8.874 -5.719 1.00 86.88 91 ALA A C 1
ATOM 688 O O . ALA A 1 91 ? -6.150 9.962 -5.237 1.00 86.88 91 ALA A O 1
ATOM 689 N N . ALA A 1 92 ? -6.959 7.868 -4.982 1.00 87.56 92 ALA A N 1
ATOM 690 C CA . ALA A 1 92 ? -7.089 7.931 -3.529 1.00 87.56 92 ALA A CA 1
ATOM 691 C C . ALA A 1 92 ? -5.709 8.068 -2.874 1.00 87.56 92 ALA A C 1
ATOM 693 O O . ALA A 1 92 ? -5.469 9.033 -2.148 1.00 87.56 92 ALA A O 1
ATOM 694 N N . VAL A 1 93 ? -4.762 7.201 -3.242 1.00 89.44 93 VAL A N 1
ATOM 695 C CA . VAL A 1 93 ? -3.380 7.257 -2.744 1.00 89.44 93 VAL A CA 1
ATOM 696 C C . VAL A 1 93 ? -2.755 8.616 -3.051 1.00 89.44 93 VAL A C 1
ATOM 698 O O . VAL A 1 93 ? -2.236 9.280 -2.159 1.00 89.44 93 VAL A O 1
ATOM 701 N N . ARG A 1 94 ? -2.905 9.121 -4.280 1.00 90.44 94 ARG A N 1
ATOM 702 C CA . ARG A 1 94 ? -2.409 10.447 -4.671 1.00 90.44 94 ARG A CA 1
ATOM 703 C C . ARG A 1 94 ? -2.975 11.581 -3.830 1.00 90.44 94 ARG A C 1
ATOM 705 O O . ARG A 1 94 ? -2.239 12.516 -3.517 1.00 90.44 94 ARG A O 1
ATOM 712 N N . SER A 1 95 ? -4.250 11.508 -3.463 1.00 88.31 95 SER A N 1
ATOM 713 C CA . SER A 1 95 ? -4.869 12.513 -2.600 1.00 88.31 95 SER A CA 1
ATOM 714 C C . SER A 1 95 ? -4.297 12.507 -1.179 1.00 88.31 95 SER A C 1
ATOM 716 O O . SER A 1 95 ? -4.176 13.581 -0.588 1.00 88.31 95 SER A O 1
ATOM 718 N N . LEU A 1 96 ? -3.891 11.332 -0.682 1.00 88.56 96 LEU A N 1
ATOM 719 C CA . LEU A 1 96 ? -3.326 11.133 0.653 1.00 88.56 96 LEU A CA 1
ATOM 720 C C . LEU A 1 96 ? -1.850 11.542 0.743 1.00 88.56 96 LEU A C 1
ATOM 722 O O . LEU A 1 96 ? -1.477 12.186 1.719 1.00 88.56 96 LEU A O 1
ATOM 726 N N . VAL A 1 97 ? -1.026 11.213 -0.264 1.00 88.25 97 VAL A N 1
ATOM 727 C CA . VAL A 1 97 ? 0.434 11.455 -0.214 1.00 88.25 97 VAL A CA 1
ATOM 728 C C . VAL A 1 97 ? 0.930 12.729 -0.894 1.00 88.25 97 VAL A C 1
ATOM 730 O O . VAL A 1 97 ? 2.045 13.149 -0.624 1.00 88.25 97 VAL A O 1
ATOM 733 N N . LYS A 1 98 ? 0.181 13.345 -1.817 1.00 79.06 98 LYS A N 1
ATOM 734 C CA . LYS A 1 98 ? 0.643 14.585 -2.484 1.00 79.06 98 LYS A CA 1
ATOM 735 C C . LYS A 1 98 ? -0.127 15.826 -2.072 1.00 79.06 98 LYS A C 1
ATOM 737 O O . LYS A 1 98 ? 0.214 16.922 -2.513 1.00 79.06 98 LYS A O 1
ATOM 742 N N . GLY A 1 99 ? -1.165 15.653 -1.256 1.00 64.69 99 GLY A N 1
ATOM 743 C CA . GLY A 1 99 ? -2.172 16.674 -1.052 1.00 64.69 99 GLY A CA 1
ATOM 744 C C . GLY A 1 99 ? -2.905 16.949 -2.363 1.00 64.69 99 GLY A C 1
ATOM 745 O O . GLY A 1 99 ? -2.344 17.101 -3.451 1.00 64.69 99 GLY A O 1
ATOM 746 N N . SER A 1 100 ? -4.220 17.021 -2.296 1.00 51.88 100 SER A N 1
ATOM 747 C CA . SER A 1 100 ? -4.954 17.507 -3.450 1.00 51.88 100 SER A CA 1
ATOM 748 C C . SER A 1 100 ? -4.621 18.995 -3.637 1.00 51.88 100 SER A C 1
ATOM 750 O O . SER A 1 100 ? -5.110 19.813 -2.865 1.00 51.88 100 SER A O 1
ATOM 752 N N . LYS A 1 101 ? -3.914 19.393 -4.710 1.00 48.06 101 LYS A N 1
ATOM 753 C CA . LYS A 1 101 ? -4.149 20.713 -5.343 1.00 48.06 101 LYS A CA 1
ATOM 754 C C . LYS A 1 101 ? -5.558 20.705 -5.955 1.00 48.06 101 LYS A C 1
ATOM 756 O O . LYS A 1 101 ? -5.743 20.863 -7.155 1.00 48.06 101 LYS A O 1
ATOM 761 N N . LYS A 1 102 ? -6.577 20.429 -5.146 1.00 45.06 102 LYS A N 1
ATOM 762 C CA . LYS A 1 102 ? -7.968 20.605 -5.523 1.00 45.06 102 LYS A CA 1
ATOM 763 C C . LYS A 1 102 ? -8.337 21.985 -5.011 1.00 45.06 102 LYS A C 1
ATOM 765 O O . LYS A 1 102 ? -8.412 22.193 -3.804 1.00 45.06 102 LYS A O 1
ATOM 770 N N . LYS A 1 103 ? -8.616 22.911 -5.940 1.00 45.12 103 LYS A N 1
ATOM 771 C CA . LYS A 1 103 ? -9.685 23.891 -5.706 1.00 45.12 103 LYS A CA 1
ATOM 772 C C . LYS A 1 103 ? -10.811 23.105 -5.050 1.00 45.12 103 LYS A C 1
ATOM 774 O O . LYS A 1 103 ? -11.218 22.091 -5.616 1.00 45.12 103 LYS A O 1
ATOM 779 N N . ALA A 1 104 ? -11.205 23.505 -3.849 1.00 39.56 104 ALA A N 1
ATOM 780 C CA . ALA A 1 104 ? -12.227 22.839 -3.066 1.00 39.56 104 ALA A CA 1
ATOM 781 C C . ALA A 1 104 ? -13.524 22.742 -3.885 1.00 39.56 104 ALA A C 1
ATOM 783 O O . ALA A 1 104 ? -14.374 23.626 -3.835 1.00 39.56 104 ALA A O 1
ATOM 784 N N . SER A 1 105 ? -13.687 21.681 -4.676 1.00 41.50 105 SER A N 1
ATOM 785 C CA . SER A 1 105 ? -15.014 21.281 -5.101 1.00 41.50 105 SER A CA 1
ATOM 786 C C . SER A 1 105 ? -15.659 20.744 -3.839 1.00 41.50 105 SER A C 1
ATOM 788 O O . SER A 1 105 ? -15.121 19.810 -3.242 1.00 41.50 105 SER A O 1
ATOM 790 N N . LYS A 1 106 ? -16.760 21.372 -3.427 1.00 47.84 106 LYS A N 1
ATOM 791 C CA . LYS A 1 106 ? -17.662 20.939 -2.359 1.00 47.84 106 LYS A CA 1
ATOM 792 C C . LYS A 1 106 ? -18.117 19.488 -2.590 1.00 47.84 106 LYS A C 1
ATOM 794 O O . LYS A 1 106 ? -19.239 19.242 -3.008 1.00 47.84 106 LYS A O 1
ATOM 799 N N . SER A 1 107 ? -17.257 18.511 -2.337 1.00 44.84 107 SER A N 1
ATOM 800 C CA . SER A 1 107 ? -17.680 17.161 -2.002 1.00 44.84 107 SER A CA 1
ATOM 801 C C . SER A 1 107 ? -18.066 17.229 -0.538 1.00 44.84 107 SER A C 1
ATOM 803 O O . SER A 1 107 ? -17.232 17.605 0.286 1.00 44.84 107 SER A O 1
ATOM 805 N N . SER A 1 108 ? -19.335 16.960 -0.265 1.00 50.09 108 SER A N 1
ATOM 806 C CA . SER A 1 108 ? -20.006 17.039 1.028 1.00 50.09 108 SER A CA 1
ATOM 807 C C . SER A 1 108 ? -19.076 16.730 2.203 1.00 50.09 108 SER A C 1
ATOM 809 O O . SER A 1 108 ? -18.901 15.575 2.599 1.00 50.09 108 SER A O 1
ATOM 811 N N . GLN A 1 109 ? -18.486 17.773 2.791 1.00 55.25 109 GLN A N 1
ATOM 812 C CA . GLN A 1 109 ? -18.074 17.694 4.178 1.00 55.25 109 GLN A CA 1
ATOM 813 C C . GLN A 1 109 ? -19.367 17.398 4.922 1.00 55.25 109 GLN A C 1
ATOM 815 O O . GLN A 1 109 ? -20.236 18.267 4.977 1.00 55.25 109 GLN A O 1
ATOM 820 N N . LYS A 1 110 ? -19.514 16.168 5.439 1.00 54.06 110 LYS A N 1
ATOM 821 C CA . LYS A 1 110 ? -20.511 15.905 6.474 1.00 54.06 110 LYS A CA 1
ATOM 822 C C . LYS A 1 110 ? -20.393 17.054 7.456 1.00 54.06 110 LYS A C 1
ATOM 824 O O . LYS A 1 110 ? -19.278 17.310 7.939 1.00 54.06 110 LYS A O 1
ATOM 829 N N . SER A 1 111 ? -21.483 17.797 7.624 1.00 65.12 111 SER A N 1
ATOM 830 C CA . SER A 1 111 ? -21.464 19.002 8.449 1.00 65.12 111 SER A CA 1
ATOM 831 C C . SER A 1 111 ? -20.888 18.630 9.815 1.00 65.12 111 SER A C 1
ATOM 833 O O . SER A 1 111 ? -21.007 17.479 10.246 1.00 65.12 111 SER A O 1
ATOM 835 N N . GLU A 1 112 ? -20.233 19.557 10.509 1.00 67.31 112 GLU A N 1
ATOM 836 C CA . GLU A 1 112 ? -19.702 19.262 11.849 1.00 67.31 112 GLU A CA 1
ATOM 837 C C . GLU A 1 112 ? -20.783 18.640 12.752 1.00 67.31 112 GLU A C 1
ATOM 839 O O . GLU A 1 112 ? -20.503 17.708 13.502 1.00 67.31 112 GLU A O 1
ATOM 844 N N . SER A 1 113 ? -22.045 19.028 12.545 1.00 72.00 113 SER A N 1
ATOM 845 C CA . SER A 1 113 ? -23.236 18.423 13.146 1.00 72.00 113 SER A CA 1
ATOM 846 C C . SER A 1 113 ? -23.400 16.919 12.859 1.00 72.00 113 SER A C 1
ATOM 848 O O . SER A 1 113 ? -23.651 16.140 13.776 1.00 72.00 113 SER A O 1
ATOM 850 N N . GLU A 1 114 ? -23.207 16.458 11.623 1.00 72.50 114 GLU A N 1
ATOM 851 C CA . GLU A 1 114 ? -23.287 15.030 11.272 1.00 72.50 114 GLU A CA 1
ATOM 852 C C . GLU A 1 114 ? -22.116 14.217 11.832 1.00 72.50 114 GLU A C 1
ATOM 854 O O . GLU A 1 114 ? -22.297 13.069 12.244 1.00 72.50 114 GLU A O 1
ATOM 859 N N . LYS A 1 115 ? -20.918 14.811 11.900 1.00 79.25 115 LYS A N 1
ATOM 860 C CA . LYS A 1 115 ? -19.767 14.180 12.566 1.00 79.25 115 LYS A CA 1
ATOM 861 C C . LYS A 1 115 ? -20.023 14.031 14.063 1.00 79.25 115 LYS A C 1
ATOM 863 O O . LYS A 1 115 ? -19.782 12.961 14.614 1.00 79.25 115 LYS A O 1
ATOM 868 N N . ILE A 1 116 ? -20.569 15.068 14.699 1.00 82.69 116 ILE A N 1
ATOM 869 C CA . ILE A 1 116 ? -20.958 15.043 16.113 1.00 82.69 116 ILE A CA 1
ATOM 870 C C . ILE A 1 116 ? -22.028 13.974 16.359 1.00 82.69 116 ILE A C 1
ATOM 872 O O . ILE A 1 116 ? -21.914 13.230 17.331 1.00 82.69 116 ILE A O 1
ATOM 876 N N . LYS A 1 117 ? -23.031 13.840 15.481 1.00 89.12 117 LYS A N 1
ATOM 877 C CA . LYS A 1 117 ? -24.047 12.777 15.587 1.00 89.12 117 LYS A CA 1
ATOM 878 C C . LYS A 1 117 ? -23.425 11.382 15.514 1.00 89.12 117 LYS A C 1
ATOM 880 O O . LYS A 1 117 ? -23.640 10.583 16.419 1.00 89.12 117 LYS A O 1
ATOM 885 N N . SER A 1 118 ? -22.577 11.126 14.518 1.00 83.31 118 SER A N 1
ATOM 886 C CA . SER A 1 118 ? -21.912 9.823 14.371 1.00 83.31 118 SER A CA 1
ATOM 887 C C . SER A 1 118 ? -20.982 9.495 15.546 1.00 83.31 118 SER A C 1
ATOM 889 O O . SER A 1 118 ? -20.927 8.353 15.999 1.00 83.31 118 SER A O 1
ATOM 891 N N . LEU A 1 119 ? -20.269 10.491 16.086 1.00 89.88 119 LEU A N 1
ATOM 892 C CA . LEU A 1 119 ? -19.441 10.303 17.279 1.00 89.88 119 LEU A CA 1
ATOM 893 C C . LEU A 1 119 ? -20.289 9.999 18.519 1.00 89.88 119 LEU A C 1
ATOM 895 O O . LEU A 1 119 ? -19.922 9.117 19.291 1.00 89.88 119 LEU A O 1
ATOM 899 N N . LYS A 1 120 ? -21.438 10.665 18.693 1.00 90.50 120 LYS A N 1
ATOM 900 C CA . LYS A 1 120 ? -22.379 10.365 19.783 1.00 90.50 120 LYS A CA 1
ATOM 901 C C . LYS A 1 120 ? -22.919 8.938 19.691 1.00 90.50 120 LYS A C 1
ATOM 903 O O . LYS A 1 120 ? -22.917 8.237 20.696 1.00 90.50 120 LYS A O 1
ATOM 908 N N . GLU A 1 121 ? -23.298 8.483 18.499 1.00 90.38 121 GLU A N 1
ATOM 909 C CA . GLU A 1 121 ? -23.751 7.102 18.273 1.00 90.38 121 GLU A CA 1
ATOM 910 C C . GLU A 1 121 ? -22.659 6.078 18.612 1.00 90.38 121 GLU A C 1
ATOM 912 O O . GLU A 1 121 ? -22.918 5.095 19.309 1.00 90.38 121 GLU A O 1
ATOM 917 N N . LYS A 1 122 ? -21.409 6.327 18.198 1.00 92.25 122 LYS A N 1
ATOM 918 C CA . LYS A 1 122 ? -20.273 5.464 18.563 1.00 92.25 122 LYS A CA 1
ATOM 919 C C . LYS A 1 122 ? -20.041 5.424 20.074 1.00 92.25 122 LYS A C 1
ATOM 921 O O . LYS A 1 122 ? -19.848 4.342 20.619 1.00 92.25 122 LYS A O 1
ATOM 926 N N . ILE A 1 123 ? -20.107 6.570 20.757 1.00 92.50 123 ILE A N 1
ATOM 927 C CA . ILE A 1 123 ? -19.979 6.647 22.222 1.00 92.50 123 ILE A CA 1
ATOM 928 C C . ILE A 1 123 ? -21.083 5.833 22.908 1.00 92.50 123 ILE A C 1
ATOM 930 O O . ILE A 1 123 ? -20.795 5.081 23.837 1.00 92.50 123 ILE A O 1
ATOM 934 N N . GLU A 1 124 ? -22.326 5.943 22.440 1.00 93.50 124 GLU A N 1
ATOM 935 C CA . GLU A 1 124 ? -23.461 5.178 22.970 1.00 93.50 124 GLU A CA 1
ATOM 936 C C . GLU A 1 124 ? -23.241 3.666 22.807 1.00 93.50 124 GLU A C 1
ATOM 938 O O . GLU A 1 124 ? -23.469 2.879 23.726 1.00 93.50 124 GLU A O 1
ATOM 943 N N . THR A 1 125 ? -22.728 3.262 21.644 1.00 93.25 125 THR A N 1
ATOM 944 C CA . THR A 1 125 ? -22.434 1.859 21.335 1.00 93.25 125 THR A CA 1
ATOM 945 C C . THR A 1 125 ? -21.320 1.322 22.235 1.00 93.25 125 THR A C 1
ATOM 947 O O . THR A 1 125 ? -21.474 0.261 22.840 1.00 93.25 125 THR A O 1
ATOM 950 N N . TYR A 1 126 ? -20.230 2.078 22.403 1.00 93.94 126 TYR A N 1
ATOM 951 C CA . TYR A 1 126 ? -19.133 1.688 23.290 1.00 93.94 126 TYR A CA 1
ATOM 952 C C . TYR A 1 126 ? -19.562 1.601 24.754 1.00 93.94 126 TYR A C 1
ATOM 954 O O . TYR A 1 126 ? -19.169 0.659 25.436 1.00 93.94 126 TYR A O 1
ATOM 962 N N . LYS A 1 127 ? -20.426 2.504 25.233 1.00 95.25 127 LYS A N 1
ATOM 963 C CA . LYS A 1 127 ? -20.990 2.407 26.589 1.00 95.25 127 LYS A CA 1
ATOM 964 C C . LYS A 1 127 ? -21.771 1.110 26.800 1.00 95.25 127 LYS A C 1
ATOM 966 O O . LYS A 1 127 ? -21.600 0.465 27.831 1.00 95.25 127 LYS A O 1
ATOM 971 N N . LYS A 1 128 ? -22.592 0.699 25.827 1.00 94.44 128 LYS A N 1
ATOM 972 C CA . LYS A 1 128 ? -23.337 -0.570 25.904 1.00 94.44 128 LYS A CA 1
ATOM 973 C C . LYS A 1 128 ? -22.404 -1.777 25.960 1.00 94.44 128 LYS A C 1
ATOM 975 O O . LYS A 1 128 ? -22.606 -2.656 26.789 1.00 94.44 128 LYS A O 1
ATOM 980 N N . VAL A 1 129 ? -21.367 -1.796 25.122 1.00 94.19 129 VAL A N 1
ATOM 981 C CA . VAL A 1 129 ? -20.368 -2.878 25.121 1.00 94.19 129 VAL A CA 1
ATOM 982 C C . VAL A 1 129 ? -19.634 -2.948 26.461 1.00 94.19 129 VAL A C 1
ATOM 984 O O . VAL A 1 129 ? -19.507 -4.032 27.021 1.00 94.19 129 VAL A O 1
ATOM 987 N N . ILE A 1 130 ? -19.213 -1.805 27.011 1.00 93.94 130 ILE A N 1
ATOM 988 C CA . ILE A 1 130 ? -18.555 -1.743 28.324 1.00 93.94 130 ILE A CA 1
ATOM 989 C C . ILE A 1 130 ? -19.463 -2.315 29.418 1.00 93.94 130 ILE A C 1
ATOM 991 O O . ILE A 1 130 ? -19.007 -3.144 30.201 1.00 93.94 130 ILE A O 1
ATOM 995 N N . ASN A 1 131 ? -20.741 -1.929 29.451 1.00 94.62 131 ASN A N 1
ATOM 996 C CA . ASN A 1 131 ? -21.684 -2.449 30.443 1.00 94.62 131 ASN A CA 1
ATOM 997 C C . ASN A 1 131 ? -21.879 -3.966 30.309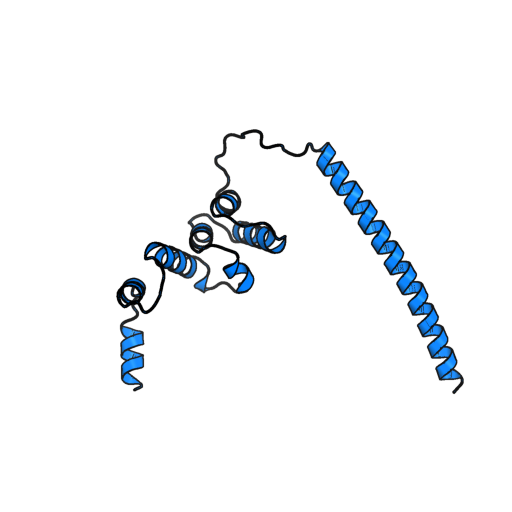 1.00 94.62 131 ASN A C 1
ATOM 999 O O . ASN A 1 131 ? -21.818 -4.677 31.309 1.00 94.62 131 ASN A O 1
ATOM 1003 N N . ASN A 1 132 ? -22.044 -4.472 29.083 1.00 93.62 132 ASN A N 1
ATOM 1004 C CA . ASN A 1 132 ? -22.191 -5.909 28.848 1.00 93.62 132 ASN A CA 1
ATOM 1005 C C . ASN A 1 132 ? -20.961 -6.690 29.330 1.00 93.62 132 ASN A C 1
ATOM 1007 O O . ASN A 1 132 ? -21.104 -7.671 30.056 1.00 93.62 132 ASN A O 1
ATOM 1011 N N . LEU A 1 133 ? -19.756 -6.219 28.995 1.00 94.25 133 LEU A N 1
ATOM 1012 C CA . LEU A 1 133 ? -18.506 -6.842 29.438 1.00 94.25 133 LEU A CA 1
ATOM 1013 C C . LEU A 1 133 ? -18.337 -6.781 30.962 1.00 94.25 133 LEU A C 1
ATOM 1015 O O . LEU A 1 133 ? -17.841 -7.726 31.573 1.00 94.25 133 LEU A O 1
ATOM 1019 N N . GLN A 1 134 ? -18.768 -5.694 31.605 1.00 93.69 134 GLN A N 1
ATOM 1020 C CA . GLN A 1 134 ? -18.763 -5.594 33.065 1.00 93.69 134 GLN A CA 1
ATOM 1021 C C . GLN A 1 134 ? -19.724 -6.595 33.715 1.00 93.69 134 GLN A C 1
ATOM 1023 O O . GLN A 1 134 ? -19.383 -7.195 34.737 1.00 93.69 134 GLN A O 1
ATOM 1028 N N . ASP A 1 135 ? -20.906 -6.802 33.138 1.00 93.31 135 ASP A N 1
ATOM 1029 C CA . ASP A 1 135 ? -21.873 -7.773 33.647 1.00 93.31 135 ASP A CA 1
ATOM 1030 C C . ASP A 1 135 ? -21.421 -9.219 33.418 1.00 93.31 135 ASP A C 1
ATOM 1032 O O . ASP A 1 135 ? -21.594 -10.062 34.303 1.00 93.31 135 ASP A O 1
ATOM 1036 N N . GLU A 1 136 ? -20.785 -9.510 32.283 1.00 91.94 136 GLU A N 1
ATOM 1037 C CA . GLU A 1 136 ? -20.133 -10.800 32.039 1.00 91.94 136 GLU A CA 1
ATOM 1038 C C . GLU A 1 136 ? -19.007 -11.057 33.038 1.00 91.94 136 GLU A C 1
ATOM 1040 O O . GLU A 1 136 ? -18.993 -12.112 33.674 1.00 91.94 136 GLU A O 1
ATOM 1045 N N . ASN A 1 137 ? -18.135 -10.076 33.278 1.00 92.31 137 ASN A N 1
ATOM 1046 C CA . ASN A 1 137 ? -17.084 -10.197 34.286 1.00 92.31 137 ASN A CA 1
ATOM 1047 C C . ASN A 1 137 ? -17.656 -10.472 35.680 1.00 92.31 137 ASN A C 1
ATOM 1049 O O . ASN A 1 137 ? -17.178 -11.370 36.365 1.00 92.31 137 ASN A O 1
ATOM 1053 N N . LYS A 1 138 ? -18.732 -9.788 36.092 1.00 94.31 138 LYS A N 1
ATOM 1054 C CA . LYS A 1 138 ? -19.396 -10.078 37.377 1.00 94.31 138 LYS A CA 1
ATOM 1055 C C . LYS A 1 138 ? -19.925 -11.512 37.447 1.00 94.31 138 LYS A C 1
ATOM 1057 O O . LYS A 1 138 ? -19.846 -12.135 38.507 1.00 94.31 138 LYS A O 1
ATOM 1062 N N . LYS A 1 139 ? -20.495 -12.037 36.357 1.00 93.00 139 LYS A N 1
ATOM 1063 C CA . LYS A 1 139 ? -20.981 -13.427 36.298 1.00 93.00 139 LYS A CA 1
ATOM 1064 C C . LYS A 1 139 ? -19.824 -14.416 36.399 1.00 93.00 139 LYS A C 1
ATOM 1066 O O . LYS A 1 139 ? -19.903 -15.345 37.200 1.00 93.00 139 LYS A O 1
ATOM 1071 N N . LEU A 1 140 ? -18.747 -14.186 35.651 1.00 92.44 140 LEU A N 1
ATOM 1072 C CA . LEU A 1 140 ? -17.546 -15.017 35.685 1.00 92.44 140 LEU A CA 1
ATOM 1073 C C . LEU A 1 140 ? -16.894 -15.006 37.070 1.00 92.44 140 LEU A C 1
ATOM 1075 O O . LEU A 1 140 ? -16.603 -16.072 37.603 1.00 92.44 140 LEU A O 1
ATOM 1079 N N . SER A 1 141 ? -16.760 -13.842 37.713 1.00 90.06 141 SER A N 1
ATOM 1080 C CA . SER A 1 141 ? -16.236 -13.748 39.082 1.00 90.06 141 SER A CA 1
ATOM 1081 C C . SER A 1 141 ? -17.084 -14.528 40.091 1.00 90.06 141 SER A C 1
ATOM 1083 O O . SER A 1 141 ? -16.536 -15.188 40.970 1.00 90.06 141 SER A O 1
ATOM 1085 N N . LYS A 1 142 ? -18.419 -14.510 39.961 1.00 90.75 142 LYS A N 1
ATOM 1086 C CA . LYS A 1 142 ? -19.303 -15.326 40.813 1.00 90.75 142 LYS A CA 1
ATOM 1087 C C . LYS A 1 142 ? -19.116 -16.824 40.570 1.00 90.75 142 LYS A C 1
ATOM 1089 O O . LYS A 1 142 ? -19.087 -17.586 41.531 1.00 90.75 142 LYS A O 1
ATOM 1094 N N . LEU A 1 143 ? -18.987 -17.245 39.311 1.00 90.19 143 LEU A N 1
ATOM 1095 C CA . LEU A 1 143 ? -18.744 -18.648 38.964 1.00 90.19 143 LEU A CA 1
ATOM 1096 C C . LEU A 1 143 ? -17.392 -19.138 39.488 1.00 90.19 143 LEU A C 1
ATOM 1098 O O . LEU A 1 143 ? -17.334 -20.228 40.048 1.00 90.19 143 LEU A O 1
ATOM 1102 N N . LEU A 1 144 ? -16.339 -18.325 39.368 1.00 87.81 144 LEU A N 1
ATOM 1103 C CA . LEU A 1 144 ? -15.017 -18.631 39.918 1.00 87.81 144 LEU A CA 1
ATOM 1104 C C . LEU A 1 144 ? -15.067 -18.775 41.440 1.00 87.81 144 LEU A C 1
ATOM 1106 O O . LEU A 1 144 ? -14.646 -19.802 41.958 1.00 87.81 144 LEU A O 1
ATOM 1110 N N . SER A 1 145 ? -15.687 -17.824 42.146 1.00 88.00 145 SER A N 1
ATOM 1111 C CA . SER A 1 145 ? -15.826 -17.909 43.606 1.00 88.00 145 SER A CA 1
ATOM 1112 C C . SER A 1 145 ? -16.637 -19.133 44.053 1.00 88.00 145 SER A C 1
ATOM 1114 O O . SER A 1 145 ? -16.324 -19.757 45.065 1.00 88.00 145 SER A O 1
ATOM 1116 N N . ASN A 1 146 ? -17.676 -19.514 43.304 1.00 86.38 146 ASN A N 1
ATOM 1117 C CA . ASN A 1 146 ? -18.437 -20.730 43.593 1.00 86.38 146 ASN A CA 1
ATOM 1118 C C . ASN A 1 146 ? -17.616 -21.998 43.331 1.00 86.38 146 ASN A C 1
ATOM 1120 O O . ASN A 1 146 ? -17.711 -22.945 44.107 1.00 86.38 146 ASN A O 1
ATOM 1124 N N . ARG A 1 147 ? -16.806 -22.018 42.268 1.00 85.75 147 ARG A N 1
ATOM 1125 C CA . ARG A 1 147 ? -15.908 -23.133 41.962 1.00 85.75 147 ARG A CA 1
ATOM 1126 C C . ARG A 1 147 ? -14.848 -23.317 43.047 1.00 85.75 147 ARG A C 1
ATOM 1128 O O . ARG A 1 147 ? -14.685 -24.434 43.516 1.00 85.75 147 ARG A O 1
ATOM 1135 N N . GLU A 1 148 ? -14.197 -22.241 43.481 1.00 83.88 148 GLU A N 1
ATOM 1136 C CA . GLU A 1 148 ? -13.208 -22.276 44.570 1.00 83.88 148 GLU A CA 1
ATOM 1137 C C . GLU A 1 148 ? -13.812 -22.837 45.865 1.00 83.88 148 GLU A C 1
ATOM 1139 O O . GLU A 1 148 ? -13.192 -23.649 46.546 1.00 83.88 148 GLU A O 1
ATOM 1144 N N . LYS A 1 149 ? -15.063 -22.473 46.182 1.00 80.62 149 LYS A N 1
ATOM 1145 C CA . LYS A 1 149 ? -15.780 -23.041 47.334 1.00 80.62 149 LYS A CA 1
ATOM 1146 C C . LYS A 1 149 ? -16.030 -24.541 47.190 1.00 80.62 149 LYS A C 1
ATOM 1148 O O . LYS A 1 149 ? -15.904 -25.259 48.175 1.00 80.62 149 LYS A O 1
ATOM 1153 N N . ILE A 1 150 ? -16.381 -25.018 45.996 1.00 78.06 150 ILE A N 1
ATOM 1154 C CA . ILE A 1 150 ? -16.593 -26.451 45.742 1.00 78.06 150 ILE A CA 1
ATOM 1155 C C . ILE A 1 150 ? -15.265 -27.212 45.836 1.00 78.06 150 ILE A C 1
ATOM 1157 O O . ILE A 1 150 ? -15.222 -28.245 46.491 1.00 78.06 150 ILE A O 1
ATOM 1161 N N . GLU A 1 151 ? -14.185 -26.687 45.252 1.00 75.00 151 GLU A N 1
ATOM 1162 C CA . GLU A 1 151 ? -12.843 -27.284 45.347 1.00 75.00 151 GLU A CA 1
ATOM 1163 C C . GLU A 1 151 ? -12.318 -27.310 46.794 1.00 75.00 151 GLU A C 1
ATOM 1165 O O . GLU A 1 151 ? -11.576 -28.214 47.142 1.00 75.00 151 GLU A O 1
ATOM 1170 N N . SER A 1 152 ? -12.738 -26.382 47.663 1.00 72.31 152 SER A N 1
ATOM 1171 C CA . SER A 1 152 ? -12.387 -26.409 49.095 1.00 72.31 152 SER A CA 1
ATOM 1172 C C . SER A 1 152 ? -13.190 -27.406 49.949 1.00 72.31 152 SER A C 1
ATOM 1174 O O . SER A 1 152 ? -12.875 -27.588 51.124 1.00 72.31 152 SER A O 1
ATOM 1176 N N . LEU A 1 153 ? -14.252 -28.003 49.393 1.00 66.19 153 LEU A N 1
ATOM 1177 C CA . LEU A 1 153 ? -15.149 -28.948 50.078 1.00 66.19 153 LEU A CA 1
ATOM 1178 C C . LEU A 1 153 ? -14.931 -30.412 49.651 1.00 66.19 153 LEU A C 1
ATOM 1180 O O . LEU A 1 153 ? -15.541 -31.300 50.251 1.00 66.19 153 LEU A O 1
ATOM 1184 N N . VAL A 1 154 ? -14.110 -30.651 48.623 1.00 53.41 154 VAL A N 1
ATOM 1185 C CA . VAL A 1 154 ? -13.693 -31.972 48.114 1.00 53.41 154 VAL A CA 1
ATOM 1186 C C . VAL A 1 154 ? -12.280 -32.265 48.596 1.00 53.41 154 VAL A C 1
ATOM 1188 O O . VAL A 1 154 ? -12.046 -33.417 49.019 1.00 53.41 154 VAL A O 1
#

Secondary structure (DSSP, 8-state):
-HHHHHHHHHH--TTTHHHHHHTTSS-S-HHHHHHHHHHHHHTGGG----HHHHHTS-HHHHHHHTSTT--HHHHHHHHHHHHTT----HHHHHHHHS-------------HHHHHHHHHHHHHHHHHHHHHHHHHHHHHHHHHHHHHHHHTT-

Sequence (154 aa):
MAANLSDIKSNIKPGNWRAFLKSGAINCSERFAIDLVSAYTNWLGGSDIDDNMLASLTPRSLALMGSKGVTDKERQKVFEAVGNGERMTEAAVRSLVKGSKKKASKSSQKSESEKIKSLKEKIETYKKVINNLQDENKKLSKLLSNREKIESLV

pLDDT: mean 79.53, std 15.36, range [39.56, 95.25]